Protein AF-A0A674AQ03-F1 (afdb_monomer_lite)

Sequence (183 aa):
MMGVLNHLSTLLLLSLLPPALSDVVNRFNPLCQKFFLEGTTPNLPGILVNGTVQNQDQDRYKLICQKYNNTYRFATLYDTENKIPVFSAYTFTGTSTDPLSNTNTSCRKSHSWMIEPELELDMKHRKVVNNQAVDTDYKNNKMNMHKGHLFPCSYVPDNDTRRSTFTQTPFPRTSHGTKADGG

Secondary structure (DSSP, 8-state):
--SHHHHHHHHHHHTTS----PEEES-STTTTGGGSGGG-PPPBTTTEETTEE-GGGTTTEEEEEEEETTEEEEEEEEETTTTEEEEEE-----S-S-TTTS-THHHHS-PPPPP-GGG-TTTTT-----SS--HHHHHS-TT--EEE-SS-GGG-SSHHHHHHTTTS-PEEE----------

InterPro domains:
  IPR039015 Endonuclease domain-containing 1 protein [PTHR21472] (8-169)
  IPR044925 His-Me finger superfamily [SSF54060] (32-169)
  IPR044929 DNA/RNA non-specific endonuclease superfamily [G3DSA:3.40.570.10] (50-169)

pLDDT: mean 76.68, std 18.22, range [29.56, 95.94]

Structure (mmCIF, N/CA/C/O backbone):
data_AF-A0A674AQ03-F1
#
_entry.id   AF-A0A674AQ03-F1
#
loop_
_atom_site.group_PDB
_atom_site.id
_atom_site.type_symbol
_atom_site.label_atom_id
_atom_site.label_alt_id
_atom_site.label_comp_id
_atom_site.label_asym_id
_atom_site.label_entity_id
_atom_site.label_seq_id
_atom_site.pdbx_PDB_ins_code
_atom_site.Cartn_x
_atom_site.Cartn_y
_atom_site.Cartn_z
_atom_site.occupancy
_atom_site.B_iso_or_equiv
_atom_site.auth_seq_id
_atom_site.auth_comp_id
_atom_site.auth_asym_id
_atom_site.auth_atom_id
_atom_site.pdbx_PDB_model_num
ATOM 1 N N . MET A 1 1 ? 40.220 -4.630 24.298 1.00 47.72 1 MET A N 1
ATOM 2 C CA . MET A 1 1 ? 38.970 -3.894 24.000 1.00 47.72 1 MET A CA 1
ATOM 3 C C . MET A 1 1 ? 38.750 -3.847 22.487 1.00 47.72 1 MET A C 1
ATOM 5 O O . MET A 1 1 ? 39.127 -2.869 21.869 1.00 47.72 1 MET A O 1
ATOM 9 N N . MET A 1 2 ? 38.214 -4.905 21.864 1.00 48.28 2 MET A N 1
ATOM 10 C CA . MET A 1 2 ? 37.871 -4.892 20.420 1.00 48.28 2 MET A CA 1
ATOM 11 C C . MET A 1 2 ? 36.482 -5.481 20.104 1.00 48.28 2 MET A C 1
ATOM 13 O O . MET A 1 2 ? 36.0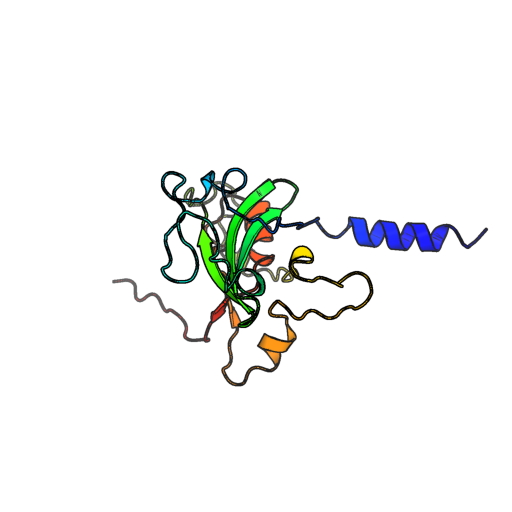58 -5.464 18.958 1.00 48.28 2 MET A O 1
ATOM 17 N N . GLY A 1 3 ? 35.732 -5.951 21.110 1.00 50.34 3 GLY A N 1
ATOM 18 C CA . GLY A 1 3 ? 34.396 -6.534 20.909 1.00 50.34 3 GLY A CA 1
ATOM 19 C C . GLY A 1 3 ? 33.248 -5.521 20.839 1.00 50.34 3 GLY A C 1
ATOM 20 O O . GLY A 1 3 ? 32.191 -5.837 20.312 1.00 50.34 3 GLY A O 1
ATOM 21 N N . VAL A 1 4 ? 33.438 -4.292 21.332 1.00 53.00 4 VAL A N 1
ATOM 22 C CA . VAL A 1 4 ? 32.354 -3.291 21.421 1.00 53.00 4 VAL A CA 1
ATOM 23 C C . VAL A 1 4 ? 32.145 -2.548 20.090 1.00 53.00 4 VAL A C 1
ATOM 25 O O . VAL A 1 4 ? 31.028 -2.148 19.768 1.00 53.00 4 VAL A O 1
ATOM 28 N N . LEU A 1 5 ? 33.193 -2.424 19.265 1.00 49.16 5 LEU A N 1
ATOM 29 C CA . LEU A 1 5 ? 33.153 -1.644 18.020 1.00 49.16 5 LEU A CA 1
ATOM 30 C C . LEU A 1 5 ? 32.311 -2.315 16.911 1.00 49.16 5 LEU A C 1
ATOM 32 O O . LEU A 1 5 ? 31.602 -1.626 16.180 1.00 49.16 5 LEU A O 1
ATOM 36 N N . ASN A 1 6 ? 32.316 -3.652 16.827 1.00 49.56 6 ASN A N 1
ATOM 37 C CA . ASN A 1 6 ? 31.534 -4.398 15.826 1.00 49.56 6 ASN A CA 1
ATOM 38 C C . ASN A 1 6 ? 30.021 -4.389 16.110 1.00 49.56 6 ASN A C 1
ATOM 40 O O . ASN A 1 6 ? 29.212 -4.359 15.180 1.00 49.56 6 ASN A O 1
ATOM 44 N N . HIS A 1 7 ? 29.620 -4.369 17.385 1.00 45.69 7 HIS A N 1
ATOM 45 C CA . HIS A 1 7 ? 28.208 -4.241 17.753 1.00 45.69 7 HIS A CA 1
ATOM 46 C C . HIS A 1 7 ? 27.677 -2.831 17.472 1.00 45.69 7 HIS A C 1
ATOM 48 O O . HIS A 1 7 ? 26.583 -2.683 16.938 1.00 45.69 7 HIS A O 1
ATOM 54 N N . LEU A 1 8 ? 28.478 -1.791 17.726 1.00 48.84 8 LEU A N 1
ATOM 55 C CA . LEU A 1 8 ? 28.110 -0.414 17.383 1.00 48.84 8 LEU A CA 1
ATOM 56 C C . LEU A 1 8 ? 27.961 -0.216 15.866 1.00 48.84 8 LEU A C 1
ATOM 58 O O . LEU A 1 8 ? 27.018 0.437 15.431 1.00 48.84 8 LEU A O 1
ATOM 62 N N . SER A 1 9 ? 28.836 -0.824 15.057 1.00 50.41 9 SER A N 1
ATOM 63 C CA . SER A 1 9 ? 28.777 -0.733 13.590 1.00 50.41 9 SER A CA 1
ATOM 64 C C . SER A 1 9 ? 27.520 -1.387 12.996 1.00 50.41 9 SER A C 1
ATOM 66 O O . SER A 1 9 ? 26.890 -0.815 12.107 1.00 50.41 9 SER A O 1
ATOM 68 N N . THR A 1 10 ? 27.101 -2.542 13.524 1.00 44.91 10 THR A N 1
ATOM 69 C CA . THR A 1 10 ? 25.870 -3.226 13.084 1.00 44.91 10 THR A CA 1
ATOM 70 C C . THR A 1 10 ? 24.599 -2.484 13.510 1.00 44.91 10 THR A C 1
ATOM 72 O O . THR A 1 10 ? 23.672 -2.373 12.709 1.00 44.91 10 THR A O 1
ATOM 75 N N . LEU A 1 11 ? 24.570 -1.889 14.709 1.00 47.84 11 LEU A N 1
ATOM 76 C CA . LEU A 1 11 ? 23.479 -1.005 15.148 1.00 47.84 11 LEU A CA 1
ATOM 77 C C . LEU A 1 11 ? 23.367 0.271 14.294 1.00 47.84 11 LEU A C 1
ATOM 79 O O . LEU A 1 11 ? 22.256 0.683 13.961 1.00 47.84 11 LEU A O 1
ATOM 83 N N . LEU A 1 12 ? 24.497 0.859 13.883 1.00 47.28 12 LEU A N 1
ATOM 84 C CA . LEU A 1 12 ? 24.528 2.047 13.018 1.00 47.28 12 LEU A CA 1
ATOM 85 C C . LEU A 1 12 ? 24.006 1.756 11.596 1.00 47.28 12 LEU A C 1
ATOM 87 O O . LEU A 1 12 ? 23.413 2.619 10.952 1.00 47.28 12 LEU A O 1
ATOM 91 N N . LEU A 1 13 ? 24.208 0.530 11.103 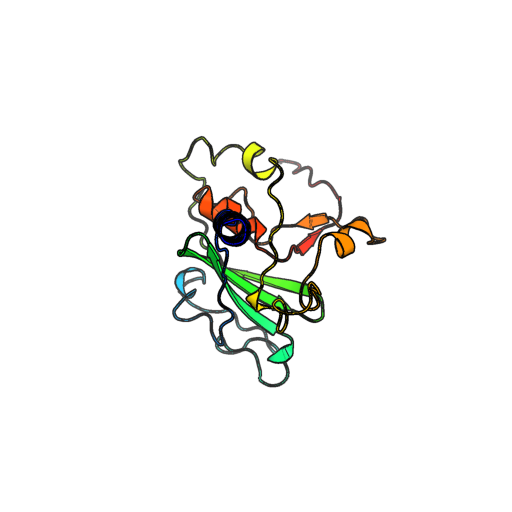1.00 42.62 13 LEU A N 1
ATOM 92 C CA . LEU A 1 13 ? 23.719 0.083 9.794 1.00 42.62 13 LEU A CA 1
ATOM 93 C C . LEU A 1 13 ? 22.199 -0.135 9.776 1.00 42.62 13 LEU A C 1
ATOM 95 O O . LEU A 1 13 ? 21.565 0.163 8.764 1.00 42.62 13 LEU A O 1
ATOM 99 N N . LEU A 1 14 ? 21.597 -0.588 10.883 1.00 43.28 14 LEU A N 1
ATOM 100 C CA . LEU A 1 14 ? 20.136 -0.696 10.994 1.00 43.28 14 LEU A CA 1
ATOM 101 C C . LEU A 1 14 ? 19.447 0.673 11.134 1.00 43.28 14 LEU A C 1
ATOM 103 O O . LEU A 1 14 ? 18.323 0.817 10.664 1.00 43.28 14 LEU A O 1
ATOM 107 N N . SER A 1 15 ? 20.104 1.690 11.710 1.00 40.78 15 SER A N 1
ATOM 108 C CA . SER A 1 15 ? 19.523 3.041 11.835 1.00 40.78 15 SER A CA 1
ATOM 109 C C . SER A 1 15 ? 19.508 3.847 10.530 1.00 40.78 15 SER A C 1
ATOM 111 O O . SER A 1 15 ? 18.888 4.905 10.470 1.00 40.78 15 SER A O 1
ATOM 113 N N . LEU A 1 16 ? 20.217 3.384 9.494 1.00 45.59 16 LEU A N 1
ATOM 114 C CA . LEU A 1 16 ? 20.290 4.041 8.181 1.00 45.59 16 LEU A CA 1
ATOM 115 C C . LEU A 1 16 ? 19.166 3.610 7.229 1.00 45.59 16 LEU A C 1
ATOM 117 O O . LEU A 1 16 ? 18.972 4.238 6.186 1.00 45.59 16 LEU A O 1
ATOM 121 N N . LEU A 1 17 ? 18.413 2.563 7.574 1.00 47.69 17 LEU A N 1
ATOM 122 C CA . LEU A 1 17 ? 17.183 2.223 6.875 1.00 47.69 17 LEU A CA 1
ATOM 123 C C . LEU A 1 17 ? 16.062 3.075 7.480 1.00 47.69 17 LEU A C 1
ATOM 125 O O . LEU A 1 17 ? 15.818 2.976 8.683 1.00 47.69 17 LEU A O 1
ATOM 129 N N . PRO A 1 18 ? 15.373 3.920 6.691 1.00 50.31 18 PRO A N 1
ATOM 130 C CA . PRO A 1 18 ? 14.146 4.533 7.166 1.00 50.31 18 PRO A CA 1
ATOM 131 C C . PRO A 1 18 ? 13.231 3.400 7.637 1.00 50.31 18 PRO A C 1
ATOM 133 O O . PRO A 1 18 ? 13.037 2.454 6.868 1.00 50.31 18 PRO A O 1
ATOM 136 N N . PRO A 1 19 ? 12.679 3.460 8.858 1.00 52.00 19 PRO A N 1
ATOM 137 C CA . PRO A 1 19 ? 11.705 2.484 9.302 1.00 52.00 19 PRO A CA 1
ATOM 138 C C . PRO A 1 19 ? 10.422 2.719 8.500 1.00 52.00 19 PRO A C 1
ATOM 140 O O . PRO A 1 19 ? 9.532 3.472 8.896 1.00 52.00 19 PRO A O 1
ATOM 143 N N . ALA A 1 20 ? 10.360 2.123 7.314 1.00 57.81 20 ALA A N 1
ATOM 144 C CA . ALA A 1 20 ? 9.110 1.742 6.694 1.00 57.81 20 ALA A CA 1
ATOM 145 C C . ALA A 1 20 ? 8.614 0.517 7.472 1.00 57.81 20 ALA A C 1
ATOM 147 O O . ALA A 1 20 ? 8.914 -0.619 7.120 1.00 57.81 20 ALA A O 1
ATOM 148 N N . LEU A 1 21 ? 7.982 0.767 8.618 1.00 70.50 21 LEU A N 1
ATOM 149 C CA . LEU A 1 21 ? 7.187 -0.234 9.319 1.00 70.50 21 LEU A CA 1
ATOM 150 C C . LEU A 1 21 ? 5.737 0.119 9.036 1.00 70.50 21 LEU A C 1
ATOM 152 O O . LEU A 1 21 ? 5.217 1.054 9.641 1.00 70.50 21 LEU A O 1
ATOM 156 N N . SER A 1 22 ? 5.150 -0.559 8.058 1.00 83.25 22 SER A N 1
ATOM 157 C CA . SER A 1 22 ? 3.718 -0.528 7.770 1.00 83.25 22 SER A CA 1
ATOM 158 C C . SER A 1 22 ? 2.990 -1.472 8.701 1.00 83.25 22 SER A C 1
ATOM 160 O O . SER A 1 22 ? 3.469 -2.579 8.854 1.00 83.25 22 SER A O 1
ATOM 162 N N . ASP A 1 23 ? 1.818 -1.098 9.209 1.00 91.00 23 ASP A N 1
ATOM 163 C CA . ASP A 1 23 ? 1.068 -1.953 10.134 1.00 91.00 23 ASP A CA 1
ATOM 164 C C . ASP A 1 23 ? 0.136 -2.910 9.374 1.00 91.00 23 ASP A C 1
ATOM 166 O O . ASP A 1 23 ? -0.718 -2.463 8.594 1.00 91.00 23 ASP A O 1
ATOM 170 N N . VAL A 1 24 ? 0.235 -4.217 9.630 1.00 91.88 24 VAL A N 1
ATOM 171 C CA . VAL A 1 24 ? -0.798 -5.188 9.213 1.00 91.88 24 VAL A CA 1
ATOM 172 C C . VAL A 1 24 ? -1.970 -5.135 10.198 1.00 91.88 24 VAL A C 1
ATOM 174 O O . VAL A 1 24 ? -1.819 -5.402 11.389 1.00 91.88 24 VAL A O 1
ATOM 177 N N . VAL A 1 25 ? -3.160 -4.787 9.708 1.00 93.50 25 VAL A N 1
ATOM 178 C CA . VAL A 1 25 ? -4.334 -4.471 10.539 1.00 93.50 25 VAL A CA 1
ATOM 179 C C . VAL A 1 25 ? -5.520 -5.390 10.246 1.00 93.50 25 VAL A C 1
ATOM 181 O O . VAL A 1 25 ? -5.662 -5.930 9.154 1.00 93.50 25 VAL A O 1
ATOM 184 N N . ASN A 1 26 ? -6.436 -5.521 11.208 1.00 93.50 26 ASN A N 1
ATOM 185 C CA . ASN A 1 26 ? -7.684 -6.274 11.010 1.00 93.50 26 ASN A CA 1
ATOM 186 C C . ASN A 1 26 ? -8.768 -5.456 10.293 1.00 93.50 26 ASN A C 1
ATOM 188 O O . ASN A 1 26 ? -9.675 -6.025 9.687 1.00 93.50 26 ASN A O 1
ATOM 192 N N . ARG A 1 27 ? -8.687 -4.121 10.380 1.00 95.19 27 ARG A N 1
ATOM 193 C CA . ARG A 1 27 ? -9.548 -3.142 9.698 1.00 95.19 27 ARG A CA 1
ATOM 194 C C . ARG A 1 27 ? -8.743 -1.867 9.445 1.00 95.19 27 ARG A C 1
ATOM 196 O O . ARG A 1 27 ? -7.885 -1.520 10.251 1.00 95.19 27 ARG A O 1
ATOM 203 N N . PHE A 1 28 ? -9.041 -1.133 8.371 1.00 95.94 28 PHE A N 1
ATOM 204 C CA . PHE A 1 28 ? -8.345 0.134 8.084 1.00 95.94 28 PHE A CA 1
ATOM 205 C C . PHE A 1 28 ? -8.715 1.272 9.043 1.00 95.94 28 PHE A C 1
ATOM 207 O O . PHE A 1 28 ? -7.931 2.200 9.227 1.00 95.94 28 PHE A O 1
ATOM 214 N N . ASN A 1 29 ? -9.909 1.232 9.637 1.00 93.88 29 ASN A N 1
ATOM 215 C CA . ASN A 1 29 ? -10.322 2.195 10.652 1.00 93.88 29 ASN A CA 1
ATOM 216 C C . ASN A 1 29 ? -9.704 1.812 12.015 1.00 93.88 29 ASN A C 1
ATOM 218 O O . ASN A 1 29 ? -9.814 0.644 12.395 1.00 93.88 29 ASN A O 1
ATOM 222 N N . PRO A 1 30 ? -9.089 2.759 12.754 1.00 94.19 30 PRO A N 1
ATOM 223 C CA . PRO A 1 30 ? -9.036 4.205 12.469 1.00 94.19 30 PRO A CA 1
ATOM 224 C C . PRO A 1 30 ? -7.798 4.660 11.682 1.00 94.19 30 PRO A C 1
ATOM 226 O O . PRO A 1 30 ? -7.825 5.722 11.064 1.00 94.19 30 PRO A O 1
ATOM 229 N N . LEU A 1 31 ? -6.722 3.869 11.679 1.00 94.50 31 LEU A N 1
ATOM 230 C CA . LEU A 1 31 ? -5.376 4.302 11.273 1.00 94.50 31 LEU A CA 1
ATOM 231 C C . LEU A 1 31 ? -5.295 4.855 9.840 1.00 94.50 31 LEU A C 1
ATOM 233 O O . LEU A 1 31 ? -4.640 5.868 9.590 1.00 94.50 31 LEU A O 1
ATOM 237 N N . CYS A 1 32 ? -5.997 4.218 8.907 1.00 94.88 32 CYS A N 1
ATOM 238 C CA . CYS A 1 32 ? -5.969 4.530 7.481 1.00 94.88 32 CYS A CA 1
ATOM 239 C C . CYS A 1 32 ? -7.300 5.026 6.923 1.00 94.88 32 CYS A C 1
ATOM 241 O O . CYS A 1 32 ? -7.421 5.203 5.711 1.00 94.88 32 CYS A O 1
ATOM 243 N N . GLN A 1 33 ? -8.294 5.275 7.781 1.00 95.31 33 GLN A N 1
ATOM 244 C CA . GLN A 1 33 ? -9.635 5.670 7.348 1.00 95.31 33 GLN A CA 1
ATOM 245 C C . GLN A 1 33 ? -9.608 6.882 6.404 1.00 95.31 33 GLN A C 1
ATOM 247 O O . GLN A 1 33 ? -10.313 6.894 5.400 1.00 95.31 33 GLN A O 1
ATOM 252 N N . LYS A 1 34 ? -8.739 7.864 6.677 1.00 94.81 34 LYS A N 1
ATOM 253 C CA . LYS A 1 34 ? -8.616 9.115 5.908 1.00 94.81 34 LYS A CA 1
ATOM 254 C C . LYS A 1 34 ? -8.295 8.943 4.415 1.00 94.81 34 LYS A C 1
ATOM 256 O O . LYS A 1 34 ? -8.474 9.885 3.653 1.00 94.81 34 LYS A O 1
ATOM 261 N N . PHE A 1 35 ? -7.790 7.780 4.000 1.00 94.75 35 PHE A N 1
ATOM 262 C CA . PHE A 1 35 ? -7.432 7.517 2.602 1.00 94.75 35 PHE A CA 1
ATOM 263 C C . PHE A 1 35 ? -8.588 7.000 1.756 1.00 94.75 35 PHE A C 1
ATOM 265 O O . PHE A 1 35 ? -8.474 6.938 0.534 1.00 94.75 35 PHE A O 1
ATOM 272 N N . PHE A 1 36 ? -9.680 6.607 2.400 1.00 95.31 36 PHE A N 1
ATOM 273 C CA . PHE A 1 36 ? -10.874 6.132 1.729 1.00 95.31 36 PHE A CA 1
ATOM 274 C C . PHE A 1 36 ? -11.822 7.298 1.479 1.00 95.31 36 PHE A C 1
ATOM 276 O O . PHE A 1 36 ? -11.943 8.198 2.313 1.00 95.31 36 PHE A O 1
ATOM 283 N N . LEU A 1 37 ? -12.511 7.270 0.338 1.00 93.00 37 LEU A N 1
ATOM 284 C CA . LEU A 1 37 ? -13.542 8.251 0.021 1.00 93.00 37 LEU A CA 1
ATOM 285 C C . LEU A 1 37 ? -14.594 8.242 1.137 1.00 93.00 37 LEU A C 1
ATOM 287 O O . LEU A 1 37 ? -15.110 7.183 1.490 1.00 93.00 37 LEU A O 1
ATOM 291 N N . GLU A 1 38 ? -14.831 9.407 1.745 1.00 93.00 38 GLU A N 1
ATOM 292 C CA . GLU A 1 38 ? -15.745 9.573 2.890 1.00 93.00 38 GLU A CA 1
ATOM 293 C C . GLU A 1 38 ? -15.426 8.646 4.082 1.00 93.00 38 GLU A C 1
ATOM 295 O O . GLU A 1 38 ? -16.286 8.322 4.896 1.00 93.00 38 GLU A O 1
ATOM 300 N N . GLY A 1 39 ? -14.178 8.178 4.190 1.00 92.06 39 GLY A N 1
ATOM 301 C CA . GLY A 1 39 ? -13.773 7.222 5.217 1.00 92.06 39 GLY A CA 1
ATOM 302 C C . GLY A 1 39 ? -14.392 5.829 5.068 1.00 92.06 39 GLY A C 1
ATOM 303 O O . GLY A 1 39 ? -14.362 5.058 6.031 1.00 92.06 39 GLY A O 1
ATOM 304 N N . THR A 1 40 ? -14.942 5.503 3.894 1.00 93.38 40 THR A N 1
ATOM 305 C CA . THR A 1 40 ? -15.685 4.263 3.641 1.00 93.38 40 THR A CA 1
ATOM 306 C C . THR A 1 40 ? -14.832 3.255 2.878 1.00 93.38 40 THR A C 1
ATOM 308 O O . THR A 1 40 ? -14.473 3.450 1.718 1.00 93.38 40 THR A O 1
ATOM 311 N N . THR A 1 41 ? -14.504 2.138 3.528 1.00 94.69 41 THR A N 1
ATOM 312 C CA . THR A 1 41 ? -13.784 1.028 2.891 1.00 94.69 41 THR A CA 1
ATOM 313 C C . THR A 1 41 ? -14.676 0.328 1.855 1.00 94.69 41 THR A C 1
ATOM 315 O O . THR A 1 41 ? -15.837 0.053 2.164 1.00 94.69 41 THR A O 1
ATOM 318 N N . PRO A 1 42 ? -14.169 0.001 0.649 1.00 94.19 42 PRO A N 1
ATOM 319 C CA . PRO A 1 42 ? -14.953 -0.706 -0.357 1.00 94.19 42 PRO A CA 1
ATOM 320 C C . PRO A 1 42 ? -15.344 -2.109 0.117 1.00 94.19 42 PRO A C 1
ATOM 322 O O . PRO A 1 42 ? -14.583 -2.781 0.816 1.00 94.19 42 PRO A O 1
ATOM 325 N N . ASN A 1 43 ? -16.516 -2.565 -0.325 1.00 94.56 43 ASN A N 1
ATOM 326 C CA . ASN A 1 43 ? -16.919 -3.959 -0.201 1.00 94.56 43 ASN A CA 1
ATOM 327 C C . ASN A 1 43 ? -16.464 -4.728 -1.444 1.00 94.56 43 ASN A C 1
ATOM 329 O O . ASN A 1 43 ? -16.843 -4.392 -2.565 1.00 94.56 43 ASN A O 1
ATOM 333 N N . LEU A 1 44 ? -15.677 -5.775 -1.230 1.00 94.75 44 LEU A N 1
ATOM 334 C CA . LEU A 1 44 ? -15.282 -6.759 -2.229 1.00 94.75 44 LEU A CA 1
ATOM 335 C C . LEU A 1 44 ? -15.910 -8.095 -1.818 1.00 94.75 44 LEU A C 1
ATOM 337 O O . LEU A 1 44 ? -15.377 -8.753 -0.920 1.00 94.75 44 LEU A O 1
ATOM 341 N N . PRO A 1 45 ? -17.058 -8.481 -2.409 1.00 92.31 45 PRO A N 1
ATOM 342 C CA . PRO A 1 45 ? -17.749 -9.715 -2.054 1.00 92.31 45 PRO A CA 1
ATOM 343 C C . PRO A 1 45 ? -16.807 -10.920 -2.066 1.00 92.31 45 PRO A C 1
ATOM 345 O O . PRO A 1 45 ? -16.010 -11.085 -2.985 1.00 92.31 45 PRO A O 1
ATOM 348 N N . GLY A 1 46 ? -16.887 -11.736 -1.017 1.00 90.38 46 GLY A N 1
ATOM 349 C CA . GLY A 1 46 ? -16.012 -12.893 -0.823 1.00 90.38 46 GLY A CA 1
ATOM 350 C C . GLY A 1 46 ? -14.656 -12.581 -0.185 1.00 90.38 46 GLY A C 1
ATOM 351 O O . GLY A 1 46 ? -14.085 -13.488 0.391 1.00 90.38 46 GLY A O 1
ATOM 352 N N . ILE A 1 47 ? -14.178 -11.329 -0.203 1.00 94.75 47 ILE A N 1
ATOM 353 C CA . ILE A 1 47 ? -12.850 -10.957 0.323 1.00 94.75 47 ILE A CA 1
ATOM 354 C C . ILE A 1 47 ? -12.960 -9.978 1.494 1.00 94.75 47 ILE A C 1
ATOM 356 O O . ILE A 1 47 ? -12.557 -10.290 2.610 1.00 94.75 47 ILE A O 1
ATOM 360 N N . LEU A 1 48 ? -13.504 -8.783 1.250 1.00 95.88 48 LEU A N 1
ATOM 361 C CA . LEU A 1 48 ? -13.528 -7.657 2.186 1.00 95.88 48 LEU A CA 1
ATOM 362 C C . LEU A 1 48 ? -14.966 -7.169 2.337 1.00 95.88 48 LEU A C 1
ATOM 364 O O . LEU A 1 48 ? -15.506 -6.553 1.423 1.00 95.88 48 LEU A O 1
ATOM 368 N N . VAL A 1 49 ? -15.588 -7.415 3.487 1.00 94.12 49 VAL A N 1
ATOM 369 C CA . VAL A 1 49 ? -16.969 -6.982 3.752 1.00 94.12 49 VAL A CA 1
ATOM 370 C C . VAL A 1 49 ? -16.995 -6.187 5.042 1.00 94.12 49 VAL A C 1
ATOM 372 O O . VAL A 1 49 ? -16.417 -6.595 6.049 1.00 94.12 49 VAL A O 1
ATOM 375 N N . ASN A 1 50 ? -17.635 -5.019 5.005 1.00 91.12 50 ASN A N 1
ATOM 376 C CA . ASN A 1 50 ? -17.687 -4.073 6.117 1.00 91.12 50 ASN A CA 1
ATOM 377 C C . ASN A 1 50 ? -16.286 -3.738 6.662 1.00 91.12 50 ASN A C 1
ATOM 379 O O . ASN A 1 50 ? -16.093 -3.581 7.866 1.00 91.12 50 ASN A O 1
ATOM 383 N N . GLY A 1 51 ? -15.288 -3.643 5.780 1.00 91.31 51 GLY A N 1
ATOM 384 C CA . GLY A 1 51 ? -13.914 -3.287 6.141 1.00 91.31 51 GLY A CA 1
ATOM 385 C C . GLY A 1 51 ? -13.126 -4.361 6.898 1.00 91.31 51 GLY A C 1
ATOM 386 O O . GLY A 1 51 ? -12.086 -4.025 7.460 1.00 91.31 51 GLY A O 1
ATOM 387 N N . THR A 1 52 ? -13.597 -5.612 6.911 1.00 94.12 52 THR A N 1
ATOM 388 C CA . THR A 1 52 ? -12.888 -6.763 7.493 1.00 94.12 52 THR A CA 1
ATOM 389 C C . THR A 1 52 ? -12.731 -7.873 6.453 1.00 94.12 52 THR A C 1
ATOM 391 O O . THR A 1 52 ? -13.664 -8.162 5.694 1.00 94.12 52 THR A O 1
ATOM 394 N N . VAL A 1 53 ? -11.552 -8.497 6.413 1.00 95.88 53 VAL A N 1
ATOM 395 C CA . VAL A 1 53 ? -11.314 -9.685 5.582 1.00 95.88 53 VAL A CA 1
ATOM 396 C C . VAL A 1 53 ? -12.142 -10.853 6.119 1.00 95.88 53 VAL A C 1
ATOM 398 O O . VAL A 1 53 ? -12.191 -11.076 7.332 1.00 95.88 53 VAL A O 1
ATOM 401 N N . GLN A 1 54 ? -12.823 -11.574 5.231 1.00 93.12 54 GLN A N 1
ATOM 402 C CA . GLN A 1 54 ? -13.636 -12.729 5.611 1.00 93.12 54 GLN A CA 1
ATOM 403 C C . GLN A 1 54 ? -12.770 -13.838 6.223 1.00 93.12 54 GLN A C 1
ATOM 405 O O . GLN A 1 54 ? -11.644 -14.059 5.787 1.00 93.12 54 GLN A O 1
ATOM 410 N N . ASN A 1 55 ? -13.288 -14.530 7.244 1.00 82.88 55 ASN A N 1
ATOM 411 C CA . ASN A 1 55 ? -12.508 -15.468 8.064 1.00 82.88 55 ASN A CA 1
ATOM 412 C C . ASN A 1 55 ? -11.773 -16.533 7.242 1.00 82.88 55 ASN A C 1
ATOM 414 O O . ASN A 1 55 ? -10.625 -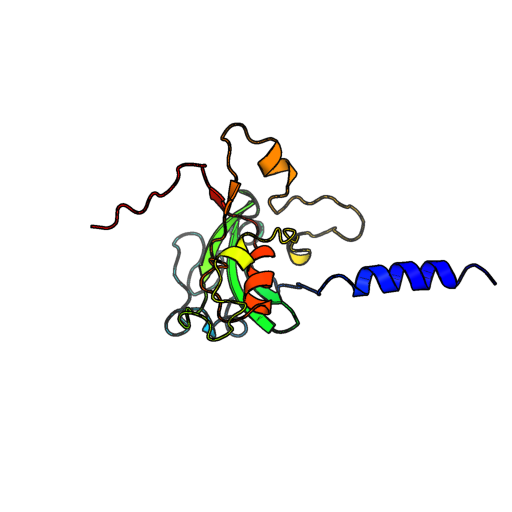16.838 7.548 1.00 82.88 55 ASN A O 1
ATOM 418 N N . GLN A 1 56 ? -12.401 -17.066 6.190 1.00 85.12 56 GLN A N 1
ATOM 419 C CA . GLN A 1 56 ? -11.782 -18.094 5.351 1.00 85.12 56 GLN A CA 1
ATOM 420 C C . GLN A 1 56 ? -10.559 -17.604 4.556 1.00 85.12 56 GLN A C 1
ATOM 422 O O . GLN A 1 56 ? -9.779 -18.431 4.098 1.00 85.12 56 GLN A O 1
ATOM 427 N N . ASP A 1 57 ? -10.355 -16.287 4.438 1.00 88.50 57 ASP A N 1
ATOM 428 C CA . ASP A 1 57 ? -9.265 -15.698 3.659 1.00 88.50 57 ASP A CA 1
ATOM 429 C C . ASP A 1 57 ? -8.298 -14.836 4.495 1.00 88.50 57 ASP A C 1
ATOM 431 O O . ASP A 1 57 ? -7.427 -14.163 3.938 1.00 88.50 57 ASP A O 1
ATOM 435 N N . GLN A 1 58 ? -8.411 -14.847 5.831 1.00 84.44 58 GLN A N 1
ATOM 436 C CA . GLN A 1 58 ? -7.584 -14.013 6.721 1.00 84.44 58 GLN A CA 1
ATOM 437 C C . GLN A 1 58 ? -6.084 -14.3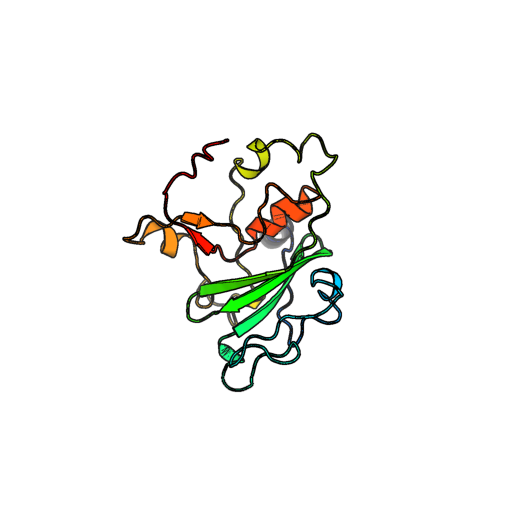11 6.631 1.00 84.44 58 GLN A C 1
ATOM 439 O O . GLN A 1 58 ? -5.265 -13.418 6.862 1.00 84.44 58 GLN A O 1
ATOM 444 N N . ASP A 1 59 ? -5.701 -15.536 6.273 1.00 88.69 59 ASP A N 1
ATOM 445 C CA . ASP A 1 59 ? -4.294 -15.909 6.100 1.00 88.69 59 ASP A CA 1
ATOM 446 C C . ASP A 1 59 ? -3.707 -15.399 4.781 1.00 88.69 59 ASP A C 1
ATOM 448 O O . ASP A 1 59 ? -2.517 -15.078 4.718 1.00 88.69 59 ASP A O 1
ATOM 452 N N . ARG A 1 60 ? -4.555 -15.238 3.762 1.00 93.69 60 ARG A N 1
ATOM 453 C CA . ARG A 1 60 ? -4.174 -14.816 2.414 1.00 93.69 60 ARG A CA 1
ATOM 454 C C . ARG A 1 60 ? -4.226 -13.303 2.237 1.00 93.69 60 ARG A C 1
ATOM 456 O O . ARG A 1 60 ? -3.270 -12.695 1.762 1.00 93.69 60 ARG A O 1
ATOM 463 N N . TYR A 1 61 ? -5.345 -12.681 2.596 1.00 95.81 61 TYR A N 1
ATOM 464 C CA . TYR A 1 61 ? -5.528 -11.253 2.378 1.00 95.81 61 TYR A CA 1
ATOM 465 C C . TYR A 1 61 ? -5.130 -10.449 3.609 1.00 95.81 61 TYR A C 1
ATOM 467 O O . TYR A 1 61 ? -5.665 -10.641 4.701 1.00 95.81 61 TYR A O 1
ATOM 475 N N . LYS A 1 62 ? -4.209 -9.503 3.424 1.00 94.75 62 LYS A N 1
ATOM 476 C CA . LYS A 1 62 ? -3.701 -8.629 4.487 1.00 94.75 62 LYS A CA 1
ATOM 477 C C . LYS A 1 62 ? -4.095 -7.185 4.213 1.00 94.75 62 LYS A C 1
ATOM 479 O O . LYS A 1 62 ? -3.851 -6.660 3.126 1.00 94.75 62 LYS A O 1
ATOM 484 N N . LEU A 1 63 ? -4.705 -6.536 5.201 1.00 95.44 63 LEU A N 1
ATOM 485 C CA . LEU A 1 63 ? -4.931 -5.094 5.181 1.00 95.44 63 LEU A CA 1
ATOM 486 C C . LEU A 1 63 ? -3.679 -4.428 5.740 1.00 95.44 63 LEU A C 1
ATOM 488 O O . LEU A 1 63 ? -3.251 -4.744 6.845 1.00 95.44 63 LEU A O 1
ATOM 492 N N . ILE A 1 64 ? -3.094 -3.517 4.974 1.00 94.31 64 ILE A N 1
ATOM 493 C CA . ILE A 1 64 ? -1.825 -2.880 5.311 1.00 94.31 64 ILE A CA 1
ATOM 494 C C . ILE A 1 64 ? -2.033 -1.374 5.390 1.00 94.31 64 ILE A C 1
ATOM 496 O O . ILE A 1 64 ? -2.471 -0.733 4.428 1.00 94.31 64 ILE A O 1
ATOM 500 N N . CYS A 1 65 ? -1.677 -0.814 6.537 1.00 94.56 65 CYS A N 1
ATOM 501 C CA . CYS A 1 65 ? -1.563 0.610 6.765 1.00 94.56 65 CYS A CA 1
ATOM 502 C C . CYS A 1 65 ? -0.130 1.064 6.516 1.00 94.56 65 CYS A C 1
ATOM 504 O O . CYS A 1 65 ? 0.756 0.895 7.349 1.00 94.56 65 CYS A O 1
ATOM 506 N N . GLN A 1 66 ? 0.087 1.655 5.347 1.00 92.50 66 GLN A N 1
ATOM 507 C CA . GLN A 1 66 ? 1.415 1.948 4.833 1.00 92.50 66 GLN A CA 1
ATOM 508 C C . GLN A 1 66 ? 2.005 3.160 5.540 1.00 92.50 66 GLN A C 1
ATOM 510 O O . GLN A 1 66 ? 1.471 4.274 5.442 1.00 92.50 66 GLN A O 1
ATOM 515 N N . LYS A 1 67 ? 3.089 2.940 6.285 1.00 89.31 67 LYS A N 1
ATOM 516 C CA . LYS A 1 67 ? 3.659 3.929 7.200 1.00 89.31 67 LYS A CA 1
ATOM 517 C C . LYS A 1 67 ? 5.130 4.143 6.899 1.00 89.31 67 LYS A C 1
ATOM 519 O O . LYS A 1 67 ? 5.935 3.226 6.798 1.00 89.31 67 LYS A O 1
ATOM 524 N N . TYR A 1 68 ? 5.470 5.414 6.748 1.00 87.31 68 TYR A N 1
ATOM 525 C CA . TYR A 1 68 ? 6.804 5.849 6.387 1.00 87.31 68 TYR A CA 1
ATOM 526 C C . TYR A 1 68 ? 7.158 7.093 7.189 1.00 87.31 68 TYR A C 1
ATOM 528 O O . TYR A 1 68 ? 6.365 8.039 7.255 1.00 87.31 68 TYR A O 1
ATOM 536 N N . ASN A 1 69 ? 8.341 7.084 7.808 1.00 86.62 69 ASN A N 1
ATOM 537 C CA . ASN A 1 69 ? 8.796 8.156 8.697 1.00 86.62 69 ASN A CA 1
ATOM 538 C C . ASN A 1 69 ? 7.737 8.484 9.773 1.00 86.62 69 ASN A C 1
ATOM 540 O O . ASN A 1 69 ? 7.285 9.617 9.935 1.00 86.62 69 ASN A O 1
ATOM 544 N N . ASN A 1 70 ? 7.252 7.422 10.428 1.00 86.62 70 ASN A N 1
ATOM 545 C CA . ASN A 1 70 ? 6.215 7.439 11.460 1.00 86.62 70 ASN A CA 1
ATOM 546 C C . ASN A 1 70 ? 4.845 8.027 11.050 1.00 86.62 70 ASN A C 1
ATOM 548 O O . ASN A 1 70 ? 3.997 8.276 11.902 1.00 86.62 70 ASN A O 1
ATOM 552 N N . THR A 1 71 ? 4.601 8.216 9.753 1.00 90.69 71 THR A N 1
ATOM 553 C CA . THR A 1 71 ? 3.360 8.795 9.227 1.00 90.69 71 THR A CA 1
ATOM 554 C C . THR A 1 71 ? 2.668 7.802 8.303 1.00 90.69 71 THR A C 1
ATOM 556 O O . THR A 1 71 ? 3.294 7.310 7.366 1.00 90.69 71 THR A O 1
ATOM 559 N N . TYR A 1 72 ? 1.376 7.532 8.519 1.00 93.12 72 TYR A N 1
ATOM 560 C CA . TYR A 1 72 ? 0.568 6.780 7.552 1.00 93.12 72 TYR A CA 1
ATOM 561 C C . TYR A 1 72 ? 0.396 7.594 6.274 1.00 93.12 72 TYR A C 1
ATOM 563 O O . TYR A 1 72 ? -0.007 8.765 6.340 1.00 93.12 72 TYR A O 1
ATOM 571 N N . ARG A 1 73 ? 0.685 6.968 5.131 1.00 92.31 73 ARG A N 1
ATOM 572 C CA . ARG A 1 73 ? 0.725 7.601 3.805 1.00 92.31 73 ARG A CA 1
ATOM 573 C C . ARG A 1 73 ? -0.347 7.085 2.845 1.00 92.31 73 ARG A C 1
ATOM 575 O O . ARG A 1 73 ? -0.824 7.870 2.034 1.00 92.31 73 ARG A O 1
ATOM 582 N N . PHE A 1 74 ? -0.720 5.809 2.933 1.00 93.94 74 PHE A N 1
ATOM 583 C CA . PHE A 1 74 ? -1.785 5.192 2.133 1.00 93.94 74 PHE A CA 1
ATOM 584 C C . PHE A 1 74 ? -2.238 3.865 2.772 1.00 93.94 74 PHE A C 1
ATOM 586 O O . PHE A 1 74 ? -1.722 3.458 3.815 1.00 93.94 74 PHE A O 1
ATOM 593 N N . ALA A 1 75 ? -3.216 3.199 2.168 1.00 95.31 75 ALA A N 1
ATOM 594 C CA . ALA A 1 75 ? -3.698 1.880 2.569 1.00 95.31 75 ALA A CA 1
ATOM 595 C C . ALA A 1 75 ? -3.612 0.900 1.398 1.00 95.31 75 ALA A C 1
ATOM 597 O O . ALA A 1 75 ? -3.789 1.311 0.251 1.00 95.31 75 ALA A O 1
ATOM 598 N N . THR A 1 76 ? -3.404 -0.385 1.678 1.00 94.88 76 THR A N 1
ATOM 599 C CA . THR A 1 76 ? -3.373 -1.445 0.659 1.00 94.88 76 THR A CA 1
ATOM 600 C C . THR A 1 76 ? -4.079 -2.698 1.169 1.00 94.88 76 THR A C 1
ATOM 602 O O . THR A 1 76 ? -3.841 -3.121 2.296 1.00 94.88 76 THR A O 1
ATOM 605 N N . LEU A 1 77 ? -4.925 -3.310 0.339 1.00 95.44 77 LEU A N 1
ATOM 606 C CA . LEU A 1 77 ? -5.333 -4.708 0.499 1.00 95.44 77 LEU A CA 1
ATOM 607 C C . LEU A 1 77 ? -4.384 -5.566 -0.337 1.00 95.44 77 LEU A C 1
ATOM 609 O O . LEU A 1 77 ? -4.242 -5.332 -1.539 1.00 95.44 77 LEU A O 1
ATOM 613 N N . TYR A 1 78 ? -3.746 -6.547 0.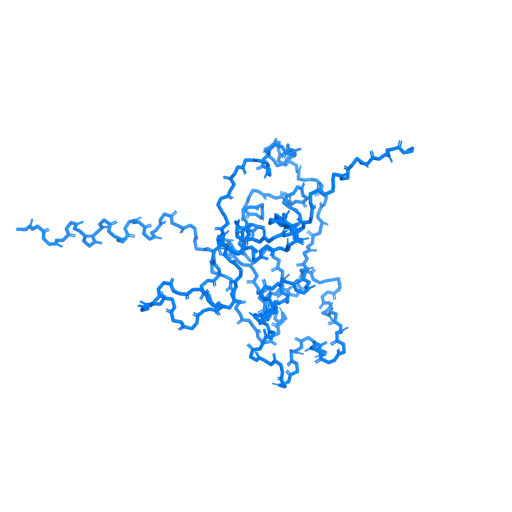285 1.00 94.44 78 TYR A N 1
ATOM 614 C CA . TYR A 1 78 ? -2.691 -7.346 -0.326 1.00 94.44 78 TYR A CA 1
ATOM 615 C C . TYR A 1 78 ? -3.037 -8.835 -0.342 1.00 94.44 78 TYR A C 1
ATOM 617 O O . TYR A 1 78 ? -3.528 -9.347 0.657 1.00 94.44 78 TYR A O 1
ATOM 625 N N . ASP A 1 79 ? -2.779 -9.513 -1.460 1.00 94.44 79 ASP A N 1
ATOM 626 C CA . ASP A 1 79 ? -2.912 -10.965 -1.628 1.00 94.44 79 ASP A CA 1
ATOM 627 C C . ASP A 1 79 ? -1.526 -11.610 -1.495 1.00 94.44 79 ASP A C 1
ATOM 629 O O . ASP A 1 79 ? -0.689 -11.455 -2.389 1.00 94.44 79 ASP A O 1
ATOM 633 N N . THR A 1 80 ? -1.264 -12.310 -0.389 1.00 92.56 80 THR A N 1
ATOM 634 C CA . THR A 1 80 ? 0.054 -12.917 -0.125 1.00 92.56 80 THR A CA 1
ATOM 635 C C . THR A 1 80 ? 0.321 -14.160 -0.965 1.00 92.56 80 THR A C 1
ATOM 637 O O . THR A 1 80 ? 1.477 -14.460 -1.256 1.00 92.56 80 THR A O 1
ATOM 640 N N . GLU A 1 81 ? -0.725 -14.863 -1.405 1.00 92.56 81 GLU A N 1
ATOM 641 C CA . GLU A 1 81 ? -0.589 -16.074 -2.220 1.00 92.56 81 GLU A CA 1
ATOM 642 C C . GLU A 1 81 ? -0.159 -15.712 -3.643 1.00 92.56 81 GLU A C 1
ATOM 644 O O . GLU A 1 81 ? 0.817 -16.248 -4.169 1.00 92.56 81 GLU A O 1
ATOM 649 N N . ASN A 1 82 ? -0.841 -14.731 -4.239 1.00 91.19 82 ASN A N 1
ATOM 650 C CA . ASN A 1 82 ? -0.473 -14.210 -5.557 1.00 91.19 82 ASN A CA 1
ATOM 651 C C . ASN A 1 82 ? 0.656 -13.174 -5.500 1.00 91.19 82 ASN A C 1
ATOM 653 O O . ASN A 1 82 ? 1.174 -12.777 -6.544 1.00 91.19 82 ASN A O 1
ATOM 657 N N . LYS A 1 83 ? 1.026 -12.717 -4.300 1.00 90.75 83 LYS A N 1
ATOM 658 C CA . LYS A 1 83 ? 2.041 -11.688 -4.055 1.00 90.75 83 LYS A CA 1
ATOM 659 C C . LYS A 1 83 ? 1.752 -10.357 -4.758 1.00 90.75 83 LYS A C 1
ATOM 661 O O . LYS A 1 83 ? 2.682 -9.630 -5.126 1.00 90.75 83 LYS A O 1
ATOM 666 N N . ILE A 1 84 ? 0.480 -9.992 -4.898 1.00 89.12 84 ILE A N 1
ATOM 667 C CA . ILE A 1 84 ? 0.048 -8.764 -5.578 1.00 89.12 84 ILE A CA 1
ATOM 668 C C . ILE A 1 84 ? -0.851 -7.905 -4.686 1.00 89.12 84 ILE A C 1
ATOM 670 O O . ILE A 1 84 ? -1.657 -8.427 -3.914 1.00 89.12 84 ILE A O 1
ATOM 674 N N . PRO A 1 85 ? -0.763 -6.572 -4.794 1.00 91.62 85 PRO A N 1
ATOM 675 C CA . PRO A 1 85 ? -1.769 -5.711 -4.202 1.00 91.62 85 PRO A CA 1
ATOM 676 C C . PRO A 1 85 ? -3.083 -5.822 -4.986 1.00 91.62 85 PRO A C 1
ATOM 678 O O . PRO A 1 85 ? -3.094 -5.733 -6.213 1.00 91.62 85 PRO A O 1
ATOM 681 N N . VAL A 1 86 ? -4.191 -6.003 -4.265 1.00 93.62 86 VAL A N 1
ATOM 682 C CA . VAL A 1 86 ? -5.552 -6.045 -4.826 1.00 93.62 86 VAL A CA 1
ATOM 683 C C . VAL A 1 86 ? -6.036 -4.626 -5.111 1.00 93.62 86 VAL A C 1
ATOM 685 O O . VAL A 1 86 ? -6.520 -4.334 -6.200 1.00 93.62 86 VAL A O 1
ATOM 688 N N . PHE A 1 87 ? -5.877 -3.725 -4.138 1.00 93.50 87 PHE A N 1
ATOM 689 C CA . PHE A 1 87 ? -6.092 -2.291 -4.323 1.00 93.50 87 PHE A CA 1
ATOM 690 C C . PHE A 1 87 ? -5.227 -1.479 -3.360 1.00 93.50 87 PHE A C 1
ATOM 692 O O . PHE A 1 87 ? -4.819 -1.971 -2.305 1.00 93.50 87 PHE A O 1
ATOM 699 N N . SER A 1 88 ? -5.039 -0.200 -3.688 1.00 93.94 88 SER A N 1
ATOM 700 C CA . SER A 1 88 ? -4.544 0.813 -2.756 1.00 93.94 88 SER A CA 1
ATOM 701 C C . SER A 1 88 ? -5.531 1.974 -2.657 1.00 93.94 88 SER A C 1
ATOM 703 O O . SER A 1 88 ? -6.170 2.331 -3.643 1.00 93.94 88 SER A O 1
ATOM 705 N N . ALA A 1 89 ? -5.643 2.567 -1.471 1.00 95.06 89 ALA A N 1
ATOM 706 C CA . ALA A 1 89 ? -6.414 3.780 -1.223 1.00 95.06 89 ALA A CA 1
ATOM 707 C C . ALA A 1 89 ? -5.473 4.885 -0.736 1.00 95.06 89 ALA A C 1
ATOM 709 O O . ALA A 1 89 ? -4.648 4.666 0.154 1.00 95.06 89 ALA A O 1
ATOM 710 N N . TYR A 1 90 ? -5.582 6.064 -1.336 1.00 92.81 90 TYR A N 1
ATOM 711 C CA . TYR A 1 90 ? -4.758 7.230 -1.041 1.00 92.81 90 TYR A CA 1
ATOM 712 C C . TYR A 1 90 ? -5.538 8.503 -1.367 1.00 92.81 90 TYR A C 1
ATOM 714 O O . TYR A 1 90 ? -6.440 8.505 -2.204 1.00 92.81 90 TYR A O 1
ATOM 722 N N . THR A 1 91 ? -5.162 9.609 -0.732 1.00 88.88 91 THR A N 1
ATOM 723 C CA . THR A 1 91 ? -5.752 10.919 -1.016 1.00 88.88 91 THR A CA 1
ATOM 724 C C . THR A 1 91 ? -4.936 11.613 -2.099 1.00 88.88 91 THR A C 1
ATOM 726 O O . THR A 1 91 ? -3.745 11.866 -1.917 1.00 88.88 91 THR A O 1
ATOM 729 N N . PHE A 1 92 ? -5.571 11.944 -3.221 1.00 84.12 92 PHE A N 1
ATOM 730 C CA . PHE A 1 92 ? -4.969 12.812 -4.227 1.00 84.12 92 PHE A CA 1
ATOM 731 C C . PHE A 1 92 ? -5.177 14.273 -3.827 1.00 84.12 92 PHE A C 1
ATOM 733 O O . PHE A 1 92 ? -6.305 14.755 -3.776 1.00 84.12 92 PHE A O 1
ATOM 740 N N . THR A 1 93 ? -4.089 14.981 -3.541 1.00 75.38 93 THR A N 1
ATOM 741 C CA . THR A 1 93 ? -4.120 16.391 -3.116 1.00 75.38 93 THR A CA 1
ATOM 742 C C . THR A 1 93 ? -3.737 17.357 -4.241 1.00 75.38 93 THR A C 1
ATOM 744 O O . THR A 1 93 ? -3.454 18.521 -3.974 1.00 75.38 93 THR A O 1
ATOM 747 N N . GLY A 1 94 ? -3.691 16.890 -5.494 1.00 69.69 94 GLY A N 1
ATOM 748 C CA . GLY A 1 94 ? -3.168 17.662 -6.622 1.00 69.69 94 GLY A CA 1
ATOM 749 C C . GLY A 1 94 ? -1.652 17.532 -6.798 1.00 69.69 94 GLY A C 1
ATOM 750 O O . GLY A 1 94 ? -0.989 16.727 -6.142 1.00 69.69 94 GLY A O 1
ATOM 751 N N . THR A 1 95 ? -1.092 18.319 -7.719 1.00 58.97 95 THR A N 1
ATOM 752 C CA . THR A 1 95 ? 0.359 18.405 -7.928 1.00 58.97 95 THR A CA 1
ATOM 753 C C . THR A 1 95 ? 1.022 19.072 -6.732 1.00 58.97 95 THR A C 1
ATOM 755 O O . THR A 1 95 ? 0.623 20.165 -6.333 1.00 58.97 95 THR A O 1
ATOM 758 N N . SER A 1 96 ? 2.050 18.426 -6.185 1.00 62.56 96 SER A N 1
ATOM 759 C CA . SER A 1 96 ? 2.867 18.994 -5.116 1.00 62.56 96 SER A CA 1
ATOM 760 C C . SER A 1 96 ? 3.377 20.395 -5.475 1.00 62.56 96 SER A C 1
ATOM 762 O O . SER A 1 96 ? 3.830 20.633 -6.596 1.00 62.56 96 SER A O 1
ATOM 764 N N . THR A 1 97 ? 3.331 21.311 -4.508 1.00 58.03 97 THR A N 1
ATOM 765 C CA . THR A 1 97 ? 3.939 22.645 -4.616 1.00 58.03 97 THR A CA 1
ATOM 766 C C . THR A 1 97 ? 5.459 22.609 -4.455 1.00 58.03 97 THR A C 1
ATOM 768 O O . THR A 1 97 ? 6.109 23.625 -4.689 1.00 58.03 97 THR A O 1
ATOM 771 N N . ASP A 1 98 ? 6.034 21.459 -4.083 1.00 61.69 98 ASP A N 1
ATOM 772 C CA . ASP A 1 98 ? 7.477 21.267 -3.988 1.00 61.69 98 ASP A CA 1
ATOM 773 C C . ASP A 1 98 ? 8.096 21.194 -5.404 1.00 61.69 98 ASP A C 1
ATOM 775 O O . ASP A 1 98 ? 7.802 20.260 -6.165 1.00 61.69 98 ASP A O 1
ATOM 779 N N . PRO A 1 99 ? 8.994 22.131 -5.769 1.00 56.12 99 PRO A N 1
ATOM 780 C CA . PRO A 1 99 ? 9.713 22.122 -7.044 1.00 56.12 99 PRO A CA 1
ATOM 781 C C . PRO A 1 99 ? 10.587 20.877 -7.279 1.00 56.12 99 PRO A C 1
ATOM 783 O O . PRO A 1 99 ? 11.040 20.630 -8.393 1.00 56.12 99 PRO A O 1
ATOM 786 N N . LEU A 1 100 ? 10.872 20.086 -6.241 1.00 56.03 100 LEU A N 1
ATOM 787 C CA . LEU A 1 100 ? 11.568 18.798 -6.350 1.00 56.03 100 LEU A CA 1
ATOM 788 C C . LEU A 1 100 ? 10.595 17.617 -6.499 1.00 56.03 100 LEU A C 1
ATOM 790 O O . LEU A 1 100 ? 11.013 16.502 -6.835 1.00 56.03 100 LEU A O 1
ATOM 794 N N . SER A 1 101 ? 9.308 17.839 -6.242 1.00 54.69 101 SER A N 1
ATOM 795 C CA . SER A 1 101 ? 8.223 16.867 -6.391 1.00 54.69 101 SER A CA 1
ATOM 796 C C . SER A 1 101 ? 7.544 16.934 -7.753 1.00 54.69 101 SER A C 1
ATOM 798 O O . SER A 1 101 ? 7.235 15.902 -8.345 1.00 54.69 101 SER A O 1
ATOM 800 N N . ASN A 1 102 ? 7.419 18.139 -8.307 1.00 52.53 102 ASN A N 1
ATOM 801 C CA . ASN A 1 102 ? 6.782 18.387 -9.601 1.00 52.53 102 ASN A CA 1
ATOM 802 C C . ASN A 1 102 ? 7.592 17.913 -10.830 1.00 52.53 102 ASN A C 1
ATOM 804 O O . ASN A 1 102 ? 7.090 17.951 -11.954 1.00 52.53 102 ASN A O 1
ATOM 808 N N . THR A 1 103 ? 8.831 17.440 -10.655 1.00 53.34 103 THR A N 1
ATOM 809 C CA . THR A 1 103 ? 9.605 16.866 -11.760 1.00 53.34 103 THR A CA 1
ATOM 810 C C . THR A 1 103 ? 9.317 15.368 -11.875 1.00 53.34 103 THR A C 1
ATOM 812 O O . THR A 1 103 ? 9.706 14.581 -11.018 1.00 53.34 103 THR A O 1
ATOM 815 N N . ASN A 1 104 ? 8.727 14.922 -12.991 1.00 53.50 104 ASN A N 1
ATOM 816 C CA . ASN A 1 104 ? 8.620 13.489 -13.345 1.00 53.50 104 ASN A CA 1
ATOM 817 C C . ASN A 1 104 ? 9.965 12.734 -13.225 1.00 53.50 104 ASN A C 1
ATOM 819 O O . ASN A 1 104 ? 10.012 11.514 -13.066 1.00 53.50 104 ASN A O 1
ATOM 823 N N . THR A 1 105 ? 11.078 13.467 -13.286 1.00 53.09 105 THR A N 1
ATOM 824 C CA . THR A 1 105 ? 12.442 12.987 -13.069 1.00 53.09 105 THR A CA 1
ATOM 825 C C . THR A 1 105 ? 12.646 12.356 -11.693 1.00 53.09 105 THR A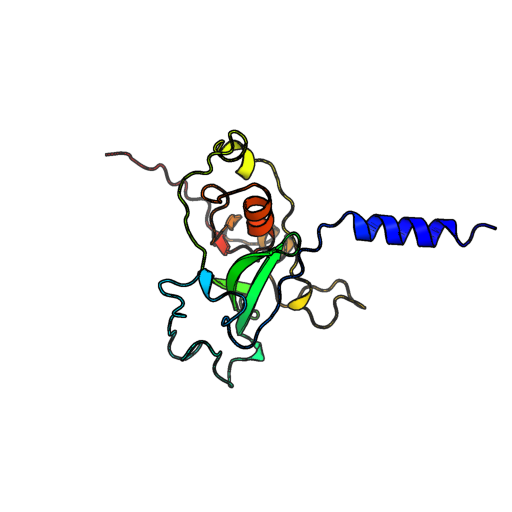 C 1
ATOM 827 O O . THR A 1 105 ? 13.408 11.401 -11.588 1.00 53.09 105 THR A O 1
ATOM 830 N N . SER A 1 106 ? 11.974 12.818 -10.637 1.00 62.25 106 SER A N 1
ATOM 831 C CA . SER A 1 106 ? 12.187 12.288 -9.287 1.00 62.25 106 SER A CA 1
ATOM 832 C C . SER A 1 106 ? 11.709 10.849 -9.115 1.00 62.25 106 SER A C 1
ATOM 834 O O . SER A 1 106 ? 12.364 10.074 -8.437 1.00 62.25 106 SER A O 1
ATOM 836 N N . CYS A 1 107 ? 10.600 10.480 -9.759 1.00 67.31 107 CYS A N 1
ATOM 837 C CA . CYS A 1 107 ? 10.117 9.099 -9.808 1.00 67.31 107 CYS A CA 1
ATOM 838 C C . CYS A 1 107 ? 11.016 8.187 -10.637 1.00 67.31 107 CYS A C 1
ATOM 840 O O . CYS A 1 107 ? 11.084 6.988 -10.397 1.00 67.31 107 CYS A O 1
ATOM 842 N N . ARG A 1 108 ? 11.676 8.766 -11.646 1.00 60.50 108 ARG A N 1
ATOM 843 C CA . ARG A 1 108 ? 12.622 8.064 -12.518 1.00 60.50 108 ARG A CA 1
ATOM 844 C C . ARG A 1 108 ? 13.991 7.881 -11.871 1.00 60.50 108 ARG A C 1
ATOM 846 O O . ARG A 1 108 ? 14.766 7.056 -12.347 1.00 60.50 108 ARG A O 1
ATOM 853 N N . LYS A 1 109 ? 14.310 8.628 -10.806 1.00 63.28 109 LYS A N 1
ATOM 854 C CA . LYS A 1 109 ? 15.481 8.329 -9.977 1.00 63.28 109 LYS A CA 1
ATOM 855 C C . LYS A 1 109 ? 15.232 6.976 -9.312 1.00 63.28 109 LYS A C 1
ATOM 857 O O . LYS A 1 109 ? 14.188 6.766 -8.705 1.00 63.28 109 LYS A O 1
ATOM 862 N N . SER A 1 110 ? 16.181 6.056 -9.469 1.00 59.75 110 SER A N 1
ATOM 863 C CA . SER A 1 110 ? 16.076 4.690 -8.956 1.00 59.75 110 SER A CA 1
ATOM 864 C C . SER A 1 110 ? 15.998 4.697 -7.430 1.00 59.75 110 SER A C 1
ATOM 866 O O . SER A 1 110 ? 17.023 4.743 -6.750 1.00 59.75 110 SER A O 1
ATOM 868 N N . HIS A 1 111 ? 14.787 4.647 -6.885 1.00 68.94 111 HIS A N 1
ATOM 869 C CA . HIS A 1 111 ? 14.568 4.291 -5.493 1.00 68.94 111 HIS A CA 1
ATOM 870 C C . HIS A 1 111 ? 14.560 2.766 -5.373 1.00 68.94 111 HIS A C 1
ATOM 872 O O . HIS A 1 111 ? 13.911 2.072 -6.159 1.00 68.94 111 HIS A O 1
ATOM 878 N N . SER A 1 112 ? 15.301 2.240 -4.398 1.00 76.62 112 SER A N 1
ATOM 879 C CA . SER A 1 112 ? 15.247 0.817 -4.074 1.00 76.62 112 SER A CA 1
ATOM 880 C C . SER A 1 112 ? 13.859 0.469 -3.548 1.00 76.62 112 SER A C 1
ATOM 882 O O . SER A 1 112 ? 13.344 1.148 -2.659 1.00 76.62 112 SER A O 1
ATOM 884 N N . TRP A 1 113 ? 13.276 -0.596 -4.090 1.00 78.94 113 TRP A N 1
ATOM 885 C CA . TRP A 1 113 ? 12.049 -1.176 -3.558 1.00 78.94 113 TRP A CA 1
ATOM 886 C C . TRP A 1 113 ? 12.324 -1.758 -2.174 1.00 78.94 113 TRP A C 1
ATOM 888 O O . TRP A 1 113 ? 13.359 -2.395 -1.964 1.00 78.94 113 TRP A O 1
ATOM 898 N N . MET A 1 114 ? 11.417 -1.503 -1.239 1.00 80.38 114 MET A N 1
ATOM 899 C CA . MET A 1 114 ? 11.516 -1.994 0.131 1.00 80.38 114 MET A CA 1
ATOM 900 C C . MET A 1 114 ? 10.663 -3.256 0.295 1.00 80.38 114 MET A C 1
ATOM 902 O O . MET A 1 114 ? 9.729 -3.490 -0.465 1.00 80.38 114 MET A O 1
ATOM 906 N N . ILE A 1 115 ? 11.042 -4.081 1.266 1.00 80.50 115 ILE A N 1
ATOM 907 C CA . ILE A 1 115 ? 10.295 -5.267 1.691 1.00 80.50 115 ILE A CA 1
ATOM 908 C C . ILE A 1 115 ? 9.486 -4.868 2.916 1.00 80.50 115 ILE A C 1
ATOM 910 O O . ILE A 1 115 ? 10.030 -4.197 3.791 1.00 80.50 115 ILE A O 1
ATOM 914 N N . GLU A 1 116 ? 8.230 -5.299 2.983 1.00 80.69 116 GLU A N 1
ATOM 915 C CA . GLU A 1 116 ? 7.371 -5.123 4.152 1.00 80.69 116 GLU A CA 1
ATOM 916 C C . GLU A 1 116 ? 7.655 -6.258 5.141 1.00 80.69 116 GLU A C 1
ATOM 918 O O . GLU A 1 116 ? 7.215 -7.391 4.912 1.00 80.69 116 GLU A O 1
ATOM 923 N N . PRO A 1 117 ? 8.414 -6.016 6.224 1.00 78.69 117 PRO A N 1
ATOM 924 C CA . PRO A 1 117 ? 8.820 -7.087 7.126 1.00 78.69 117 PRO A CA 1
ATOM 925 C C . PRO A 1 117 ? 7.628 -7.688 7.878 1.00 78.69 117 PRO A C 1
ATOM 927 O O . PRO A 1 117 ? 7.667 -8.860 8.231 1.00 78.69 117 PRO A O 1
ATOM 930 N N . GLU A 1 118 ? 6.559 -6.918 8.095 1.00 81.88 118 GLU A N 1
ATOM 931 C CA . GLU A 1 118 ? 5.375 -7.368 8.838 1.00 81.88 118 GLU A CA 1
ATOM 932 C C . GLU A 1 118 ? 4.530 -8.408 8.094 1.00 81.88 118 GLU A C 1
ATOM 934 O O . GLU A 1 118 ? 3.745 -9.123 8.715 1.00 81.88 118 GLU A O 1
ATOM 939 N N . LEU A 1 119 ? 4.708 -8.548 6.776 1.00 83.25 119 LEU A N 1
ATOM 940 C CA . LEU A 1 119 ? 4.071 -9.624 6.015 1.00 83.25 119 LEU A CA 1
ATOM 941 C C . LEU A 1 119 ? 4.736 -10.984 6.247 1.00 83.25 119 LEU A C 1
ATOM 943 O O . LEU A 1 119 ? 4.212 -12.006 5.806 1.00 83.25 119 LEU A O 1
ATOM 947 N N . GLU A 1 120 ? 5.885 -11.021 6.915 1.00 82.44 120 GLU A N 1
ATOM 948 C CA . GLU A 1 120 ? 6.769 -12.176 6.948 1.00 82.44 120 GLU A CA 1
ATOM 949 C C . GLU A 1 120 ? 6.977 -12.625 8.397 1.00 82.44 120 GLU A C 1
ATOM 951 O O . GLU A 1 120 ? 7.570 -11.927 9.217 1.00 82.44 120 GLU A O 1
ATOM 956 N N . LEU A 1 121 ? 6.507 -13.832 8.718 1.00 66.56 121 LEU A N 1
ATOM 957 C CA . LEU A 1 121 ? 6.504 -14.352 10.090 1.00 66.56 121 LEU A CA 1
ATOM 958 C C . LEU A 1 121 ? 7.914 -14.589 10.668 1.00 66.56 121 LEU A C 1
ATOM 960 O O . LEU A 1 121 ? 8.080 -14.581 11.885 1.00 66.56 121 LEU A O 1
ATOM 964 N N . ASP A 1 122 ? 8.927 -14.809 9.820 1.00 58.09 122 ASP A N 1
ATOM 965 C CA . ASP A 1 122 ? 10.279 -15.205 10.250 1.00 58.09 122 ASP A CA 1
ATOM 966 C C . ASP A 1 122 ? 11.412 -14.443 9.539 1.00 58.09 122 ASP A C 1
ATOM 968 O O . ASP A 1 122 ? 12.455 -15.003 9.202 1.00 58.09 122 ASP A O 1
ATOM 972 N N . MET A 1 123 ? 11.259 -13.125 9.367 1.00 58.22 123 MET A N 1
ATOM 973 C CA . MET A 1 123 ? 12.371 -12.263 8.916 1.00 58.22 123 MET A CA 1
ATOM 974 C C . MET A 1 123 ? 13.568 -12.265 9.885 1.00 58.22 123 MET A C 1
ATOM 976 O O . MET A 1 123 ? 14.664 -11.833 9.524 1.00 58.22 123 MET A O 1
ATOM 980 N N . LYS A 1 124 ? 13.371 -12.732 11.127 1.00 53.84 124 LYS A N 1
ATOM 981 C CA . LYS A 1 124 ? 14.365 -12.677 12.208 1.00 53.84 124 LYS A CA 1
ATOM 982 C C . LYS A 1 124 ? 15.391 -13.815 12.153 1.00 53.84 124 LYS A C 1
ATOM 984 O O . LYS A 1 124 ? 16.527 -13.592 12.565 1.00 53.84 124 LYS A O 1
ATOM 989 N N . HIS A 1 125 ? 15.034 -14.995 11.632 1.00 49.84 125 HIS A N 1
ATOM 990 C CA . HIS A 1 125 ? 15.954 -16.143 11.555 1.00 49.84 125 HIS A CA 1
ATOM 991 C C . HIS A 1 125 ? 16.273 -16.579 10.127 1.00 49.84 125 HIS A C 1
ATOM 993 O O . HIS A 1 125 ? 17.296 -17.232 9.902 1.00 49.84 125 HIS A O 1
ATOM 999 N N . ARG A 1 126 ? 15.437 -16.217 9.147 1.00 51.97 126 ARG A N 1
ATOM 1000 C CA . ARG A 1 126 ? 15.622 -16.597 7.746 1.00 51.97 126 ARG A CA 1
ATOM 1001 C C . ARG A 1 126 ? 15.358 -15.391 6.856 1.00 51.97 126 ARG A C 1
ATOM 1003 O O . ARG A 1 126 ? 14.309 -14.769 6.912 1.00 51.97 126 ARG A O 1
ATOM 1010 N N . LYS A 1 127 ? 16.301 -15.076 5.966 1.00 64.38 127 LYS A N 1
ATOM 1011 C CA . LYS A 1 127 ? 16.141 -14.022 4.945 1.00 64.38 127 LYS A CA 1
ATOM 1012 C C . LYS A 1 127 ? 15.268 -14.514 3.779 1.00 64.38 127 LYS A C 1
ATOM 1014 O O . LYS A 1 127 ? 15.625 -14.349 2.616 1.00 64.38 127 LYS A O 1
ATOM 1019 N N . VAL A 1 128 ? 14.182 -15.210 4.106 1.00 70.94 128 VAL A N 1
ATOM 1020 C CA . VAL A 1 128 ? 13.264 -15.836 3.158 1.00 70.94 128 VAL A CA 1
ATOM 1021 C C . VAL A 1 128 ? 12.008 -14.985 3.119 1.00 70.94 128 VAL A C 1
ATOM 1023 O O . VAL A 1 128 ? 11.345 -14.812 4.133 1.00 70.94 128 VAL A O 1
ATOM 1026 N N . VAL A 1 129 ? 11.727 -14.438 1.942 1.00 81.31 129 VAL A N 1
ATOM 1027 C CA . VAL A 1 129 ? 10.577 -13.579 1.667 1.00 81.31 129 VAL A CA 1
ATOM 1028 C C . VAL A 1 129 ? 9.576 -14.423 0.881 1.00 81.31 129 VAL A C 1
ATOM 1030 O O . VAL A 1 129 ? 9.812 -14.720 -0.293 1.00 81.31 129 VAL A O 1
ATOM 1033 N N . ASN A 1 130 ? 8.505 -14.871 1.531 1.00 86.50 130 ASN A N 1
ATOM 1034 C CA . ASN A 1 130 ? 7.556 -15.811 0.927 1.00 86.50 130 ASN A CA 1
ATOM 1035 C C . ASN A 1 130 ? 6.230 -15.162 0.580 1.00 86.50 130 ASN A C 1
ATOM 1037 O O . ASN A 1 130 ? 5.637 -15.539 -0.426 1.00 86.50 130 ASN A O 1
ATOM 1041 N N . ASN A 1 131 ? 5.790 -14.196 1.377 1.00 88.38 131 ASN A N 1
ATOM 1042 C CA . ASN A 1 131 ? 4.443 -13.654 1.277 1.00 88.38 131 ASN A CA 1
ATOM 1043 C C . ASN A 1 131 ? 4.364 -12.450 0.352 1.00 88.38 131 ASN A C 1
ATOM 1045 O O . ASN A 1 131 ? 3.268 -11.971 0.105 1.00 88.38 131 ASN A O 1
ATOM 1049 N N . GLN A 1 132 ? 5.491 -11.971 -0.175 1.00 88.31 132 GLN A N 1
ATOM 1050 C CA . GLN A 1 132 ? 5.519 -10.853 -1.106 1.00 88.31 132 GLN A CA 1
ATOM 1051 C C . GLN A 1 132 ? 6.450 -11.050 -2.297 1.00 88.31 132 GLN A C 1
ATOM 1053 O O . GLN A 1 132 ? 7.320 -11.926 -2.305 1.00 88.31 132 GLN A O 1
ATOM 1058 N N . ALA A 1 133 ? 6.238 -10.222 -3.320 1.00 86.88 133 ALA A N 1
ATOM 1059 C CA . ALA A 1 133 ? 7.022 -10.242 -4.542 1.00 86.88 133 ALA A CA 1
ATOM 1060 C C . ALA A 1 133 ? 8.376 -9.555 -4.329 1.00 86.88 133 ALA A C 1
ATOM 1062 O O . ALA A 1 133 ? 8.452 -8.442 -3.804 1.00 86.88 133 ALA A O 1
ATOM 1063 N N . VAL A 1 134 ? 9.444 -10.194 -4.794 1.00 85.31 134 VAL A N 1
ATOM 1064 C CA . VAL A 1 134 ? 10.827 -9.711 -4.686 1.00 85.31 134 VAL A CA 1
ATOM 1065 C C . VAL A 1 134 ? 11.434 -9.424 -6.057 1.00 85.31 134 VAL A C 1
ATOM 1067 O O . VAL A 1 134 ? 10.907 -9.810 -7.097 1.00 85.31 134 VAL A O 1
ATOM 1070 N N . ASP A 1 135 ? 12.591 -8.761 -6.086 1.00 83.56 135 ASP A N 1
ATOM 1071 C CA . ASP A 1 135 ? 13.324 -8.439 -7.320 1.00 83.56 135 ASP A CA 1
ATOM 1072 C C . ASP A 1 135 ? 13.507 -9.632 -8.263 1.00 83.56 135 ASP A C 1
ATOM 1074 O O . ASP A 1 135 ? 13.445 -9.466 -9.482 1.00 83.56 135 ASP A O 1
ATOM 1078 N N . THR A 1 136 ? 13.752 -10.824 -7.719 1.00 85.69 136 THR A N 1
ATOM 1079 C CA . THR A 1 136 ? 13.965 -12.038 -8.514 1.00 85.69 136 THR A CA 1
ATOM 1080 C C . THR A 1 136 ? 12.708 -12.489 -9.243 1.00 85.69 136 THR A C 1
ATOM 1082 O O . THR A 1 136 ? 12.832 -12.977 -10.363 1.00 85.69 136 THR A O 1
ATOM 1085 N N . ASP A 1 137 ? 11.519 -12.259 -8.678 1.00 85.81 137 ASP A N 1
ATOM 1086 C CA . ASP A 1 137 ? 10.247 -12.599 -9.329 1.00 85.81 137 ASP A CA 1
ATOM 1087 C C . ASP A 1 137 ? 10.076 -11.791 -10.619 1.00 85.81 137 ASP A C 1
ATOM 1089 O O . ASP A 1 137 ? 9.643 -12.317 -11.638 1.00 85.81 137 ASP A O 1
ATOM 1093 N N . TYR A 1 138 ? 10.523 -10.532 -10.617 1.00 84.25 138 TYR A N 1
ATOM 1094 C CA . TYR A 1 138 ? 10.498 -9.661 -11.792 1.00 84.25 138 TYR A CA 1
ATOM 1095 C C . TYR A 1 138 ? 11.667 -9.900 -12.748 1.00 84.25 138 TYR A C 1
ATOM 1097 O O . TYR A 1 138 ? 11.498 -9.766 -13.953 1.00 84.25 138 TYR A O 1
ATOM 1105 N N . LYS A 1 139 ? 12.857 -10.267 -12.267 1.00 85.50 139 LYS A N 1
ATOM 1106 C CA . LYS A 1 139 ? 13.994 -10.563 -13.160 1.00 85.50 139 LYS A CA 1
ATOM 1107 C C . LYS A 1 139 ? 13.802 -11.865 -13.938 1.00 85.50 139 LYS A C 1
ATOM 1109 O O . LYS A 1 139 ? 14.219 -11.947 -15.086 1.00 85.50 139 LYS A O 1
ATOM 1114 N N . ASN A 1 140 ? 13.161 -12.855 -13.322 1.00 82.75 140 ASN A N 1
ATOM 1115 C CA . ASN A 1 140 ? 13.049 -14.206 -13.870 1.00 82.75 140 ASN A CA 1
ATOM 1116 C C . ASN A 1 140 ? 11.693 -14.479 -14.542 1.00 82.75 140 ASN A C 1
ATOM 1118 O O . ASN A 1 140 ? 11.400 -15.623 -14.896 1.00 82.75 140 ASN A O 1
ATOM 1122 N N . ASN A 1 141 ? 10.847 -13.459 -14.715 1.00 83.25 141 ASN A N 1
ATOM 1123 C CA . ASN A 1 141 ? 9.539 -13.646 -15.332 1.00 83.25 141 ASN A CA 1
ATOM 1124 C C . ASN A 1 141 ? 9.641 -13.749 -16.863 1.00 83.25 141 ASN A C 1
ATOM 1126 O O . ASN A 1 141 ? 10.363 -12.996 -17.511 1.00 83.25 141 ASN A O 1
ATOM 1130 N N . LYS A 1 142 ? 8.857 -14.656 -17.458 1.00 86.50 142 LYS A N 1
ATOM 1131 C CA . LYS A 1 142 ? 8.812 -14.878 -18.917 1.00 86.50 142 LYS A CA 1
ATOM 1132 C C . LYS A 1 142 ? 7.963 -13.850 -19.679 1.00 86.50 142 LYS A C 1
ATOM 1134 O O . LYS A 1 142 ? 7.911 -13.893 -20.902 1.00 86.50 142 LYS A O 1
ATOM 1139 N N . MET A 1 143 ? 7.267 -12.967 -18.965 1.00 85.06 143 MET A N 1
ATOM 1140 C CA . MET A 1 143 ? 6.271 -12.039 -19.508 1.00 85.06 143 MET A CA 1
ATOM 1141 C C . MET A 1 143 ? 6.791 -10.595 -19.622 1.00 85.06 143 MET A C 1
ATOM 1143 O O . MET A 1 143 ? 6.019 -9.695 -19.941 1.00 85.06 143 MET A O 1
ATOM 1147 N N . ASN A 1 144 ? 8.085 -10.355 -19.366 1.00 84.25 144 ASN A N 1
ATOM 1148 C CA . ASN A 1 144 ? 8.704 -9.023 -19.336 1.00 84.25 144 ASN A CA 1
ATOM 1149 C C . ASN A 1 144 ? 7.942 -8.015 -18.454 1.00 84.25 144 ASN A C 1
ATOM 1151 O O . ASN A 1 144 ? 7.787 -6.843 -18.800 1.00 84.25 144 ASN A O 1
ATOM 1155 N N . MET A 1 145 ? 7.426 -8.481 -17.316 1.00 84.19 145 MET A N 1
ATOM 1156 C CA . MET A 1 145 ? 6.720 -7.629 -16.367 1.00 84.19 145 MET A CA 1
ATOM 1157 C C . MET A 1 145 ? 7.696 -6.783 -15.556 1.00 84.19 145 MET A C 1
ATOM 1159 O O . MET A 1 145 ? 8.737 -7.256 -15.096 1.00 84.19 145 MET A O 1
ATOM 1163 N N . HIS A 1 146 ? 7.310 -5.532 -15.343 1.00 82.81 146 HIS A N 1
ATOM 1164 C CA . HIS A 1 146 ? 8.006 -4.570 -14.510 1.00 82.81 146 HIS A CA 1
ATOM 1165 C C . HIS A 1 146 ? 7.223 -4.285 -13.237 1.00 82.81 146 HIS A C 1
ATOM 1167 O O . HIS A 1 146 ? 6.014 -4.508 -13.145 1.00 82.81 146 HIS A O 1
ATOM 1173 N N . LYS A 1 147 ? 7.941 -3.723 -12.271 1.00 83.88 147 LYS A N 1
ATOM 1174 C CA . LYS A 1 147 ? 7.376 -3.229 -11.027 1.00 83.88 147 LYS A CA 1
ATOM 1175 C C . LYS A 1 147 ? 6.594 -1.943 -11.274 1.00 83.88 147 LYS A C 1
ATOM 1177 O O . LYS A 1 147 ? 7.176 -0.926 -11.650 1.00 83.88 147 LYS A O 1
ATOM 1182 N N . GLY A 1 148 ? 5.284 -1.994 -11.084 1.00 83.38 148 GLY A N 1
ATOM 1183 C CA . GLY A 1 148 ? 4.384 -0.853 -11.184 1.00 83.38 148 GLY A CA 1
ATOM 1184 C C . GLY A 1 148 ? 3.940 -0.350 -9.813 1.00 83.38 148 GLY A C 1
ATOM 1185 O O . GLY A 1 148 ? 3.775 -1.127 -8.876 1.00 83.38 148 GLY A O 1
ATOM 1186 N N . HIS A 1 149 ? 3.698 0.956 -9.719 1.00 85.06 149 HIS A N 1
ATOM 1187 C CA . HIS A 1 149 ? 3.046 1.568 -8.563 1.00 85.06 149 HIS A CA 1
ATOM 1188 C C . HIS A 1 149 ? 1.521 1.576 -8.753 1.00 85.06 149 HIS A C 1
ATOM 1190 O O . HIS A 1 149 ? 1.051 1.985 -9.821 1.00 85.06 149 HIS A O 1
ATOM 1196 N N . LEU A 1 150 ? 0.763 1.189 -7.720 1.00 88.06 150 LEU A N 1
ATOM 1197 C CA . LEU A 1 150 ? -0.681 1.440 -7.618 1.00 88.06 150 LEU A CA 1
ATOM 1198 C C . LEU A 1 150 ? -0.975 2.852 -7.115 1.00 88.06 150 LEU A C 1
ATOM 1200 O O . LEU A 1 150 ? -1.809 3.532 -7.695 1.00 88.06 150 LEU A O 1
ATOM 1204 N N . PHE A 1 151 ? -0.268 3.307 -6.076 1.00 88.12 151 PHE A N 1
ATOM 1205 C CA . PHE A 1 151 ? -0.225 4.726 -5.709 1.00 88.12 151 PHE A CA 1
ATOM 1206 C C . PHE A 1 151 ? 0.887 5.408 -6.515 1.00 88.12 151 PHE A C 1
ATOM 1208 O O . PHE A 1 151 ? 2.062 5.196 -6.197 1.00 88.12 151 PHE A O 1
ATOM 1215 N N . PRO A 1 152 ? 0.575 6.175 -7.579 1.00 86.12 152 PRO A N 1
ATOM 1216 C CA . PRO A 1 152 ? 1.602 6.651 -8.490 1.00 86.12 152 PRO A CA 1
ATOM 1217 C C . PRO A 1 152 ? 2.503 7.672 -7.801 1.00 86.12 152 PRO A C 1
ATOM 1219 O O . PRO A 1 152 ? 2.047 8.724 -7.357 1.00 86.12 152 PRO A O 1
ATOM 1222 N N . CYS A 1 153 ? 3.805 7.397 -7.790 1.00 83.94 153 CYS A N 1
ATOM 1223 C CA . CYS A 1 153 ? 4.808 8.264 -7.178 1.00 83.94 153 CYS A CA 1
ATOM 1224 C C . CYS A 1 153 ? 4.831 9.693 -7.772 1.00 83.94 153 CYS A C 1
ATOM 1226 O O . CYS A 1 153 ? 5.383 10.601 -7.157 1.00 83.94 153 CYS A O 1
ATOM 1228 N N . SER A 1 154 ? 4.279 9.894 -8.978 1.00 79.94 154 SER A N 1
ATOM 1229 C CA . SER A 1 154 ? 4.252 11.176 -9.698 1.00 79.94 154 SER A CA 1
ATOM 1230 C C . SER A 1 154 ? 3.170 12.131 -9.198 1.00 79.94 154 SER A C 1
ATOM 1232 O O . SER A 1 154 ? 3.211 13.316 -9.510 1.00 79.94 154 SER A O 1
ATOM 1234 N N . TYR A 1 155 ? 2.194 11.616 -8.451 1.00 79.12 155 TYR A N 1
ATOM 1235 C CA . TYR A 1 155 ? 1.021 12.359 -7.980 1.00 79.12 155 TYR A CA 1
ATOM 1236 C C . TYR A 1 155 ? 0.967 12.445 -6.451 1.00 79.12 155 TYR A C 1
ATOM 1238 O O . TYR A 1 155 ? -0.095 12.630 -5.861 1.00 79.12 155 TYR A O 1
ATOM 1246 N N . VAL A 1 156 ? 2.118 12.278 -5.806 1.00 82.69 156 VAL A N 1
ATOM 1247 C CA . VAL A 1 156 ? 2.262 12.338 -4.350 1.00 82.69 156 VAL A CA 1
ATOM 1248 C C . VAL A 1 156 ? 2.476 13.779 -3.865 1.00 82.69 156 VAL A C 1
ATOM 1250 O O . VAL A 1 156 ? 3.117 14.572 -4.558 1.00 82.69 156 VAL A O 1
ATOM 1253 N N . PRO A 1 157 ? 1.995 14.130 -2.660 1.00 82.88 157 PRO A N 1
ATOM 1254 C CA . PRO A 1 157 ? 2.114 15.483 -2.110 1.00 82.88 157 PRO A CA 1
ATOM 1255 C C . PRO A 1 157 ? 3.546 15.901 -1.760 1.00 82.88 157 PRO A C 1
ATOM 1257 O O . PRO A 1 157 ? 3.862 17.087 -1.818 1.00 82.88 157 PRO A O 1
ATOM 1260 N N . ASP A 1 158 ? 4.415 14.960 -1.391 1.00 83.75 158 ASP A N 1
ATOM 1261 C CA . ASP A 1 158 ? 5.743 15.246 -0.843 1.00 83.75 158 ASP A CA 1
ATOM 1262 C C . ASP A 1 158 ? 6.724 14.078 -1.049 1.00 83.75 158 ASP A C 1
ATOM 1264 O O . ASP A 1 158 ? 6.334 12.964 -1.411 1.00 83.75 158 ASP A O 1
ATOM 1268 N N . ASN A 1 159 ? 8.015 14.323 -0.806 1.00 83.69 159 ASN A N 1
ATOM 1269 C CA . ASN A 1 159 ? 9.076 13.334 -1.012 1.00 83.69 159 ASN A CA 1
ATOM 1270 C C . ASN A 1 159 ? 8.977 12.107 -0.088 1.00 83.69 159 ASN A C 1
ATOM 1272 O O . ASN A 1 159 ? 9.338 11.009 -0.507 1.00 83.69 159 ASN A O 1
ATOM 1276 N N . ASP A 1 160 ? 8.496 12.251 1.145 1.00 86.62 160 ASP A N 1
ATOM 1277 C CA . ASP A 1 160 ? 8.345 11.104 2.044 1.00 86.62 160 ASP A CA 1
ATOM 1278 C C . ASP A 1 160 ? 7.202 10.205 1.565 1.00 86.62 160 ASP A C 1
ATOM 1280 O O . ASP A 1 160 ? 7.371 8.988 1.488 1.00 86.62 160 ASP A O 1
ATOM 1284 N N . THR A 1 161 ? 6.082 10.795 1.138 1.00 87.19 161 THR A N 1
ATOM 1285 C CA . THR A 1 161 ? 4.990 10.058 0.484 1.00 87.19 161 THR A CA 1
ATOM 1286 C C . THR A 1 161 ? 5.462 9.419 -0.825 1.00 87.19 161 THR A C 1
ATOM 1288 O O . THR A 1 161 ? 5.135 8.271 -1.118 1.00 87.19 161 THR A O 1
ATOM 1291 N N . ARG A 1 162 ? 6.312 10.103 -1.599 1.00 86.56 162 ARG A N 1
ATOM 1292 C CA . ARG A 1 162 ? 6.943 9.526 -2.794 1.00 86.56 162 ARG A CA 1
ATOM 1293 C C . ARG A 1 162 ? 7.746 8.280 -2.458 1.00 86.56 162 ARG A C 1
ATOM 1295 O O . ARG A 1 162 ? 7.537 7.242 -3.078 1.00 86.56 162 ARG A O 1
ATOM 1302 N N . ARG A 1 163 ? 8.639 8.368 -1.471 1.00 86.00 163 ARG A N 1
ATOM 1303 C CA . ARG A 1 163 ? 9.478 7.245 -1.031 1.00 86.00 163 ARG A CA 1
ATOM 1304 C C . ARG A 1 163 ? 8.634 6.104 -0.474 1.00 86.00 163 ARG A C 1
ATOM 1306 O O . ARG A 1 163 ? 8.941 4.954 -0.770 1.00 86.00 163 ARG A O 1
ATOM 1313 N N . SER A 1 164 ? 7.539 6.406 0.226 1.00 87.12 164 SER A N 1
ATOM 1314 C CA . SER A 1 164 ? 6.610 5.375 0.694 1.00 87.12 164 SER A CA 1
ATOM 1315 C C . SER A 1 164 ? 5.946 4.617 -0.455 1.00 87.12 164 SER A C 1
ATOM 1317 O O . SER A 1 164 ? 5.616 3.458 -0.303 1.00 87.12 164 SER A O 1
ATOM 1319 N N . THR A 1 165 ? 5.776 5.192 -1.650 1.00 87.06 165 THR A N 1
ATOM 1320 C CA . THR A 1 165 ? 5.209 4.413 -2.774 1.00 87.06 165 THR A CA 1
ATOM 1321 C C . THR A 1 165 ? 6.117 3.282 -3.269 1.00 87.06 165 THR A C 1
ATOM 1323 O O . THR A 1 165 ? 5.647 2.435 -4.023 1.00 87.06 165 THR A O 1
ATOM 1326 N N . PHE A 1 166 ? 7.387 3.248 -2.848 1.00 83.69 166 PHE A N 1
ATOM 1327 C CA . PHE A 1 166 ? 8.343 2.170 -3.128 1.00 83.69 166 PHE A CA 1
ATOM 1328 C C . PHE A 1 166 ? 8.401 1.113 -2.011 1.00 83.69 166 PHE A C 1
ATOM 1330 O O . PHE A 1 166 ? 9.134 0.136 -2.156 1.00 83.69 166 PHE A O 1
ATOM 1337 N N . THR A 1 167 ? 7.655 1.290 -0.908 1.00 70.31 167 THR A N 1
ATOM 1338 C CA . THR A 1 167 ? 7.384 0.205 0.059 1.00 70.31 167 THR A CA 1
ATOM 1339 C C . THR A 1 167 ? 6.326 -0.754 -0.464 1.00 70.31 167 THR A C 1
ATOM 1341 O O . THR A 1 167 ? 6.251 -1.891 -0.021 1.00 70.31 167 THR A O 1
ATOM 1344 N N . GLN A 1 168 ? 5.551 -0.332 -1.471 1.00 63.25 168 GLN A N 1
ATOM 1345 C CA . GLN A 1 168 ? 4.618 -1.223 -2.143 1.00 63.25 168 GLN A CA 1
ATOM 1346 C C . GLN A 1 168 ? 5.323 -2.479 -2.629 1.00 63.25 168 GLN A C 1
ATOM 1348 O O . GLN A 1 168 ? 6.321 -2.428 -3.345 1.00 63.25 168 GLN A O 1
ATOM 1353 N N . THR A 1 169 ? 4.681 -3.599 -2.351 1.00 61.22 169 THR A N 1
ATOM 1354 C CA . THR A 1 169 ? 4.786 -4.803 -3.149 1.00 61.22 169 THR A CA 1
ATOM 1355 C C . THR A 1 169 ? 4.296 -4.461 -4.561 1.00 61.22 169 THR A C 1
ATOM 1357 O O . THR A 1 169 ? 3.124 -4.133 -4.759 1.00 61.22 169 THR A O 1
ATOM 1360 N N . PRO A 1 170 ? 5.200 -4.397 -5.546 1.00 63.78 170 PRO A N 1
ATOM 1361 C CA . PRO A 1 170 ? 4.885 -3.799 -6.835 1.00 63.78 170 PRO A CA 1
ATOM 1362 C C . PRO A 1 170 ? 3.765 -4.558 -7.553 1.00 63.78 170 PRO A C 1
ATOM 1364 O O . PRO A 1 170 ? 3.659 -5.778 -7.434 1.00 63.78 170 PRO A O 1
ATOM 1367 N N . PHE A 1 171 ? 2.945 -3.842 -8.323 1.00 64.50 171 PHE A N 1
ATOM 1368 C CA . PHE A 1 171 ? 1.975 -4.456 -9.228 1.00 64.50 171 PHE A CA 1
ATOM 1369 C C . PHE A 1 171 ? 2.661 -4.824 -10.555 1.00 64.50 171 PHE A C 1
ATOM 1371 O O . PHE A 1 171 ? 3.311 -3.955 -11.148 1.00 64.50 171 PHE A O 1
ATOM 1378 N N . PRO A 1 172 ? 2.519 -6.055 -11.072 1.00 66.44 172 PRO A N 1
ATOM 1379 C CA . PRO A 1 172 ? 3.115 -6.431 -12.350 1.00 66.44 172 PRO A CA 1
ATOM 1380 C C . PRO A 1 172 ? 2.536 -5.643 -13.536 1.00 66.44 172 PRO A C 1
ATOM 1382 O O . PRO A 1 172 ? 1.335 -5.671 -13.790 1.00 66.44 172 PRO A O 1
ATOM 1385 N N . ARG A 1 173 ? 3.385 -4.960 -14.317 1.00 66.12 173 ARG A N 1
ATOM 1386 C CA . ARG A 1 173 ? 2.977 -4.191 -15.512 1.00 66.12 173 ARG A CA 1
ATOM 1387 C C . ARG A 1 173 ? 3.781 -4.592 -16.750 1.00 66.12 173 ARG A C 1
ATOM 1389 O O . ARG A 1 173 ? 5.003 -4.671 -16.685 1.00 66.12 173 ARG A O 1
ATOM 1396 N N . THR A 1 174 ? 3.118 -4.794 -17.889 1.00 59.81 174 THR A N 1
ATOM 1397 C CA . THR A 1 174 ? 3.770 -5.037 -19.191 1.00 59.81 174 THR A CA 1
ATOM 1398 C C . THR A 1 174 ? 4.351 -3.754 -19.790 1.00 59.81 174 THR A C 1
ATOM 1400 O O . THR A 1 174 ? 3.828 -2.665 -19.561 1.00 59.81 174 THR A O 1
ATOM 1403 N N . SER A 1 175 ? 5.382 -3.874 -20.622 1.00 54.97 175 SER A N 1
ATOM 1404 C CA . SER A 1 175 ? 6.121 -2.762 -21.241 1.00 54.97 175 SER A CA 1
ATOM 1405 C C . SER A 1 175 ? 5.394 -1.999 -22.363 1.00 54.97 175 SER A C 1
ATOM 1407 O O . SER A 1 175 ? 6.021 -1.178 -23.033 1.00 54.97 175 SER A O 1
ATOM 1409 N N . HIS A 1 176 ? 4.090 -2.204 -22.582 1.00 48.06 176 HIS A N 1
ATOM 1410 C CA . HIS A 1 176 ? 3.355 -1.427 -23.580 1.00 48.06 176 HIS A CA 1
ATOM 1411 C C . HIS A 1 176 ? 3.323 0.053 -23.182 1.00 48.06 176 HIS A C 1
ATOM 1413 O O . HIS A 1 176 ? 2.631 0.464 -22.251 1.00 48.06 176 HIS A O 1
ATOM 1419 N N . GLY A 1 177 ? 4.133 0.844 -23.888 1.00 41.78 177 GLY A N 1
ATOM 1420 C CA . GLY A 1 177 ? 4.211 2.282 -23.732 1.00 41.78 177 GLY A CA 1
ATOM 1421 C C . GLY A 1 177 ? 2.854 2.911 -23.995 1.00 41.78 177 GLY A C 1
ATOM 1422 O O . GLY A 1 177 ? 2.365 2.908 -25.120 1.00 41.78 177 GLY A O 1
ATOM 1423 N N . THR A 1 178 ? 2.271 3.513 -22.967 1.00 39.28 178 THR A N 1
ATOM 1424 C CA . THR A 1 178 ? 1.251 4.535 -23.157 1.00 39.28 178 THR A CA 1
ATOM 1425 C C . THR A 1 178 ? 1.942 5.749 -23.773 1.00 39.28 178 THR A C 1
ATOM 1427 O O . THR A 1 178 ? 2.403 6.645 -23.062 1.00 39.28 178 THR A O 1
ATOM 1430 N N . LYS A 1 179 ? 2.040 5.786 -25.108 1.00 33.94 179 LYS A N 1
ATOM 1431 C CA . LYS A 1 179 ? 1.866 7.062 -25.797 1.00 33.94 179 LYS A CA 1
ATOM 1432 C C . LYS A 1 179 ? 0.447 7.487 -25.446 1.00 33.94 179 LYS A C 1
ATOM 1434 O O . LYS A 1 179 ? -0.513 6.861 -25.877 1.00 33.94 179 LYS A O 1
ATOM 1439 N N . ALA A 1 180 ? 0.329 8.469 -24.562 1.00 37.22 180 ALA A N 1
ATOM 1440 C CA . ALA A 1 180 ? -0.887 9.249 -24.508 1.00 37.22 180 ALA A CA 1
ATOM 1441 C C . ALA A 1 180 ? -0.952 9.981 -25.851 1.00 37.22 180 ALA A C 1
ATOM 1443 O O . ALA A 1 180 ? -0.221 10.948 -26.058 1.00 37.22 180 ALA A O 1
ATOM 1444 N N . ASP A 1 181 ? -1.736 9.454 -26.788 1.00 34.78 181 ASP A N 1
ATOM 1445 C CA . ASP A 1 181 ? -2.198 10.246 -27.917 1.00 34.78 181 ASP A CA 1
ATOM 1446 C C . ASP A 1 181 ? -3.122 11.311 -27.322 1.00 34.78 181 ASP A C 1
ATOM 1448 O O . ASP A 1 181 ? -4.237 11.029 -26.884 1.00 34.78 181 ASP A O 1
ATOM 1452 N N . GLY A 1 182 ? -2.580 12.521 -27.191 1.00 33.75 182 GLY A N 1
ATOM 1453 C CA . GLY A 1 182 ? -3.362 13.708 -26.895 1.00 33.75 182 GLY A CA 1
ATOM 1454 C C . GLY A 1 182 ? -4.209 14.034 -28.116 1.00 33.75 182 GLY A C 1
ATOM 1455 O O . GLY A 1 182 ? -3.657 14.388 -29.158 1.00 33.75 182 GLY A O 1
ATOM 1456 N N . GLY A 1 183 ? -5.521 13.853 -27.976 1.00 29.56 183 GLY A N 1
ATOM 1457 C CA . GLY A 1 183 ? -6.518 14.535 -28.798 1.00 29.56 183 GLY A CA 1
ATOM 1458 C C . GLY A 1 183 ? -6.702 15.978 -28.356 1.00 29.56 183 GLY A C 1
ATOM 1459 O O . GLY A 1 183 ? -6.391 16.277 -27.179 1.00 29.56 183 GLY A O 1
#

Radius of gyration: 18.16 Å; chains: 1; bounding box: 57×41×53 Å

Foldseek 3Di:
DPVPVVVVVVVVVVVPDFPFAKDFDQFCPPQALVLDDVSFDDDDPQAADRRGGDPVCPLFWTWIQGATNNHGAWIFTAGQQVQATPAIGGDQPFQAPDPCLQDPVNLVPDDAQAENCVNPPPVPPDVDDRRHDDPCCCVVDPQNWDFAFNPDLNRGHDDRSSNSSSPDRGHTDHPPDPPPPDD

Organism: Salmo trutta (NCBI:txid8032)